Protein AF-A0A2C5ZC59-F1 (afdb_monomer)

Structure (mmCIF, N/CA/C/O backbone):
data_AF-A0A2C5ZC59-F1
#
_entry.id   AF-A0A2C5ZC59-F1
#
loop_
_atom_site.group_PDB
_atom_site.id
_atom_site.type_symbol
_atom_site.label_atom_id
_atom_site.label_alt_id
_atom_site.label_comp_id
_atom_site.label_asym_id
_atom_site.label_entity_id
_atom_site.label_seq_id
_atom_site.pdbx_PDB_ins_code
_atom_site.Cartn_x
_atom_site.Cartn_y
_atom_site.Cartn_z
_atom_site.occupancy
_atom_site.B_iso_or_equiv
_atom_site.auth_seq_id
_atom_site.auth_comp_id
_atom_site.auth_asym_id
_atom_site.auth_atom_id
_atom_site.pdbx_PDB_model_num
ATOM 1 N N . MET A 1 1 ? 13.629 -6.825 -15.750 1.00 72.69 1 MET A N 1
ATOM 2 C CA . MET A 1 1 ? 14.020 -7.216 -14.371 1.00 72.69 1 MET A CA 1
ATOM 3 C C . MET A 1 1 ? 13.716 -6.026 -13.479 1.00 72.69 1 MET A C 1
ATOM 5 O O . MET A 1 1 ? 14.016 -4.920 -13.901 1.00 72.69 1 MET A O 1
ATOM 9 N N . LEU A 1 2 ? 13.089 -6.216 -12.314 1.00 85.75 2 LEU A N 1
ATOM 10 C CA . LEU A 1 2 ? 12.666 -5.088 -11.477 1.00 85.75 2 LEU A CA 1
ATOM 11 C C . LEU A 1 2 ? 13.876 -4.271 -10.992 1.00 85.75 2 LEU A C 1
ATOM 13 O O . LEU A 1 2 ? 14.817 -4.848 -10.443 1.00 85.75 2 LEU A O 1
ATOM 17 N N . ASP A 1 3 ? 13.834 -2.948 -11.184 1.00 91.44 3 ASP A N 1
ATOM 18 C CA . ASP A 1 3 ? 14.892 -2.022 -10.759 1.00 91.44 3 ASP A CA 1
ATOM 19 C C . ASP A 1 3 ? 15.229 -2.223 -9.271 1.00 91.44 3 ASP A C 1
ATOM 21 O O . ASP A 1 3 ? 14.344 -2.356 -8.420 1.00 91.44 3 ASP A O 1
ATOM 25 N N . ILE A 1 4 ? 16.524 -2.255 -8.945 1.00 93.25 4 ILE A N 1
ATOM 26 C CA . ILE A 1 4 ? 16.993 -2.540 -7.584 1.00 93.25 4 ILE A CA 1
ATOM 27 C C . ILE A 1 4 ? 16.464 -1.532 -6.556 1.00 93.25 4 ILE A C 1
ATOM 29 O O . ILE A 1 4 ? 16.155 -1.912 -5.430 1.00 93.25 4 ILE A O 1
ATOM 33 N N . ARG A 1 5 ? 16.285 -0.264 -6.937 1.00 94.88 5 ARG A N 1
ATOM 34 C CA . ARG A 1 5 ? 15.768 0.785 -6.048 1.00 94.88 5 ARG A CA 1
ATOM 35 C C . ARG A 1 5 ? 14.294 0.559 -5.734 1.00 94.88 5 ARG A C 1
ATOM 37 O O . ARG A 1 5 ? 13.884 0.740 -4.593 1.00 94.88 5 ARG A O 1
ATOM 44 N N . ILE A 1 6 ? 13.516 0.109 -6.723 1.00 94.69 6 ILE A N 1
ATOM 45 C CA . ILE A 1 6 ? 12.117 -0.291 -6.523 1.00 94.69 6 ILE A CA 1
ATOM 46 C C . ILE A 1 6 ? 12.052 -1.480 -5.559 1.00 94.69 6 ILE A C 1
ATOM 48 O O . ILE A 1 6 ? 11.287 -1.450 -4.598 1.00 94.69 6 ILE A O 1
ATOM 52 N N . ARG A 1 7 ? 12.898 -2.499 -5.768 1.00 94.56 7 ARG A N 1
ATOM 53 C CA . ARG A 1 7 ? 12.971 -3.676 -4.887 1.00 94.56 7 ARG A CA 1
ATOM 54 C C . ARG A 1 7 ? 13.269 -3.296 -3.439 1.00 94.56 7 ARG A C 1
ATOM 56 O O . ARG A 1 7 ? 12.590 -3.784 -2.544 1.00 94.56 7 ARG A O 1
ATOM 63 N N . LEU A 1 8 ? 14.255 -2.427 -3.213 1.00 97.25 8 LEU A N 1
ATOM 64 C CA . LEU A 1 8 ? 14.623 -1.977 -1.869 1.00 97.25 8 LEU A CA 1
ATOM 65 C C . LEU A 1 8 ? 13.470 -1.239 -1.176 1.00 97.25 8 LEU A C 1
ATOM 67 O O . LEU A 1 8 ? 13.187 -1.530 -0.018 1.00 97.25 8 LEU A O 1
ATOM 71 N N . LYS A 1 9 ? 12.748 -0.364 -1.889 1.00 97.69 9 LYS A N 1
ATOM 72 C CA . LYS A 1 9 ? 11.571 0.319 -1.327 1.00 97.69 9 LYS A CA 1
ATOM 73 C C . LYS A 1 9 ? 10.415 -0.632 -1.022 1.00 97.69 9 LYS A C 1
ATOM 75 O O . LYS A 1 9 ? 9.777 -0.487 0.012 1.00 97.69 9 LYS A O 1
ATOM 80 N N . ILE A 1 10 ? 10.155 -1.626 -1.876 1.00 96.88 10 ILE A N 1
ATOM 81 C CA . ILE A 1 10 ? 9.138 -2.653 -1.592 1.00 96.88 10 ILE A CA 1
ATOM 82 C C . ILE A 1 10 ? 9.490 -3.415 -0.308 1.00 96.88 10 ILE A C 1
ATOM 84 O O . ILE A 1 10 ? 8.609 -3.652 0.512 1.00 96.88 10 ILE A O 1
ATOM 88 N N . LEU A 1 11 ? 10.763 -3.770 -0.103 1.00 97.88 11 LEU A N 1
ATOM 89 C CA . LEU A 1 11 ? 11.201 -4.438 1.127 1.00 97.88 11 LEU A CA 1
ATOM 90 C C . LEU A 1 11 ? 11.033 -3.545 2.367 1.00 97.88 11 LEU A C 1
ATOM 92 O O . LEU A 1 11 ? 10.571 -4.035 3.393 1.00 97.88 11 LEU A O 1
ATOM 96 N N . GLU A 1 12 ? 11.341 -2.246 2.272 1.00 98.44 12 GLU A N 1
ATOM 97 C CA . GLU A 1 12 ? 11.073 -1.279 3.352 1.00 98.44 12 GLU A CA 1
ATOM 98 C C . GLU A 1 12 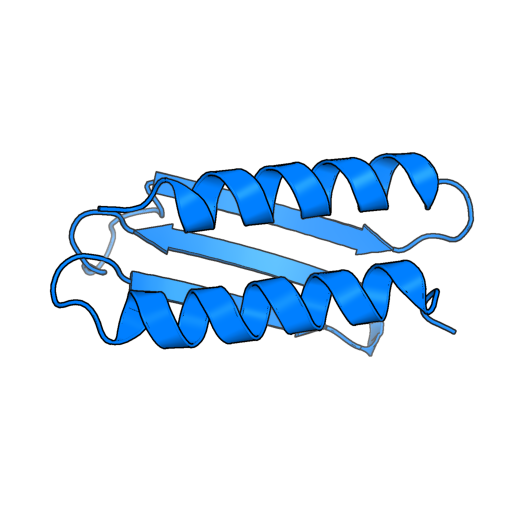? 9.575 -1.221 3.688 1.00 98.44 12 GLU A C 1
ATOM 100 O O . GLU A 1 12 ? 9.201 -1.330 4.854 1.00 98.44 12 GLU A O 1
ATOM 105 N N . ILE A 1 13 ? 8.711 -1.133 2.671 1.00 98.50 13 ILE A N 1
ATOM 106 C CA . ILE A 1 13 ? 7.250 -1.126 2.837 1.00 98.50 13 ILE A CA 1
ATOM 107 C C . ILE A 1 13 ? 6.760 -2.411 3.507 1.00 98.50 13 ILE A C 1
ATOM 109 O O . ILE A 1 13 ? 5.916 -2.342 4.399 1.00 98.50 13 ILE A O 1
ATO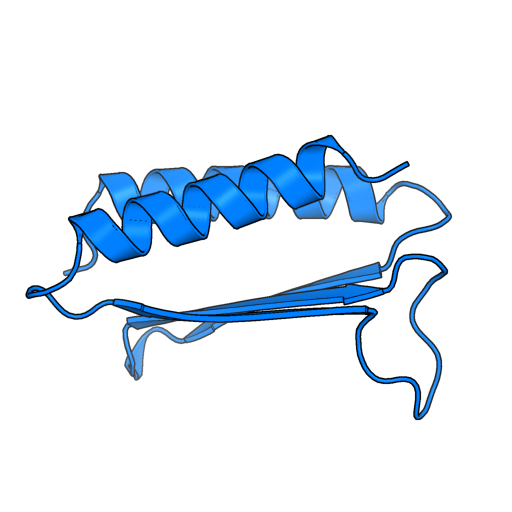M 113 N N . ILE A 1 14 ? 7.270 -3.577 3.098 1.00 97.88 14 ILE A N 1
ATOM 114 C CA . ILE A 1 14 ? 6.899 -4.869 3.690 1.00 97.88 14 ILE A CA 1
ATOM 115 C C . ILE A 1 14 ? 7.278 -4.901 5.171 1.00 97.88 14 ILE A C 1
ATOM 117 O O . ILE A 1 14 ? 6.430 -5.236 5.993 1.00 97.88 14 ILE A O 1
ATOM 121 N N . ASN A 1 15 ? 8.506 -4.510 5.522 1.00 97.88 15 ASN A N 1
ATOM 122 C CA . ASN A 1 15 ? 8.956 -4.493 6.916 1.00 97.88 15 ASN A CA 1
ATOM 123 C C . ASN A 1 15 ? 8.099 -3.552 7.774 1.00 97.88 15 ASN A C 1
ATOM 125 O O . ASN A 1 15 ? 7.562 -3.986 8.790 1.00 97.88 15 ASN A O 1
ATOM 129 N N . LEU A 1 16 ? 7.876 -2.313 7.318 1.00 97.12 16 LEU A N 1
ATOM 130 C CA . LEU A 1 16 ? 7.004 -1.356 8.010 1.00 97.12 16 LEU A CA 1
ATOM 131 C C . LEU A 1 16 ? 5.570 -1.882 8.150 1.00 97.12 16 LEU A C 1
ATOM 133 O O . LEU A 1 16 ? 4.943 -1.710 9.189 1.00 97.12 16 LEU A O 1
ATOM 137 N N . SER A 1 17 ? 5.042 -2.545 7.118 1.00 96.69 17 SER A N 1
ATOM 138 C CA . SER A 1 17 ? 3.692 -3.117 7.157 1.00 96.69 17 SER A CA 1
ATOM 139 C C . SER A 1 17 ? 3.579 -4.253 8.173 1.00 96.69 17 SER A C 1
ATOM 141 O O . SER A 1 17 ? 2.560 -4.360 8.848 1.00 96.69 17 SER A O 1
ATOM 143 N N . LEU A 1 18 ? 4.610 -5.096 8.294 1.00 95.19 18 LEU A N 1
ATOM 144 C CA . LEU A 1 18 ? 4.660 -6.167 9.292 1.00 95.19 18 LEU A CA 1
ATOM 145 C C . LEU A 1 18 ? 4.737 -5.605 10.716 1.00 95.19 18 LEU A C 1
ATOM 147 O O . LEU A 1 18 ? 4.008 -6.076 11.583 1.00 95.19 18 LEU A O 1
ATOM 151 N N . GLU A 1 19 ? 5.562 -4.580 10.941 1.00 94.19 19 GLU A N 1
ATOM 152 C CA . GLU A 1 19 ? 5.648 -3.879 12.229 1.00 94.19 19 GLU A CA 1
ATOM 153 C C . GLU A 1 19 ? 4.297 -3.259 12.611 1.00 94.19 19 GLU A C 1
ATOM 155 O O . GLU A 1 19 ? 3.789 -3.503 13.704 1.00 94.19 19 GLU A O 1
ATOM 160 N N . LYS A 1 20 ? 3.667 -2.528 11.684 1.00 93.25 20 LYS A N 1
ATOM 161 C CA . LYS A 1 20 ? 2.389 -1.843 11.917 1.00 93.25 20 LYS A CA 1
ATOM 162 C C . LYS A 1 20 ? 1.191 -2.774 12.054 1.00 93.25 20 LYS A C 1
ATOM 164 O O . LYS A 1 20 ? 0.280 -2.468 12.812 1.00 93.25 20 LYS A O 1
ATOM 169 N N . ASN A 1 21 ? 1.188 -3.918 11.376 1.00 92.62 21 ASN A N 1
ATOM 170 C CA . ASN A 1 21 ? 0.157 -4.944 11.569 1.00 92.62 21 ASN A CA 1
ATOM 171 C C . ASN A 1 21 ? 0.228 -5.629 12.934 1.00 92.62 21 ASN A C 1
ATOM 173 O O . ASN A 1 21 ? -0.746 -6.251 13.349 1.00 92.62 21 ASN A O 1
ATOM 177 N N . ASN A 1 22 ? 1.375 -5.559 13.610 1.00 84.94 22 ASN A N 1
ATOM 178 C CA . ASN A 1 22 ? 1.513 -6.061 14.970 1.00 84.94 22 ASN A CA 1
ATOM 179 C C . ASN A 1 22 ? 0.966 -5.065 16.017 1.00 84.94 22 ASN A C 1
ATOM 181 O O . ASN A 1 22 ? 0.863 -5.412 17.191 1.00 84.94 22 ASN A O 1
ATOM 185 N N . GLU A 1 23 ? 0.609 -3.840 15.612 1.00 84.12 23 GLU A N 1
ATOM 186 C CA . GLU A 1 23 ? -0.106 -2.864 16.440 1.00 84.12 23 GLU A CA 1
ATOM 187 C C . GLU A 1 23 ? -1.628 -3.122 16.340 1.00 84.12 23 GLU A C 1
ATOM 189 O O . GLU A 1 23 ? -2.147 -3.383 15.257 1.00 84.12 23 GLU A O 1
ATOM 194 N N . GLU A 1 24 ? -2.380 -3.043 17.449 1.00 70.50 24 GLU A N 1
ATOM 195 C CA . GLU A 1 24 ? -3.783 -3.524 17.522 1.00 70.50 24 GLU A CA 1
ATOM 196 C C . GLU A 1 24 ? -4.785 -2.806 16.595 1.00 70.50 24 GLU A C 1
ATOM 198 O O . GLU A 1 24 ? -5.915 -3.270 16.423 1.00 70.50 24 GLU A O 1
ATOM 203 N N . LYS A 1 25 ? -4.416 -1.663 16.008 1.00 86.31 25 LYS A N 1
ATOM 204 C CA . LYS A 1 25 ? -5.372 -0.763 15.355 1.00 86.31 25 LYS A CA 1
ATOM 205 C C . LYS A 1 25 ? -5.446 -0.917 13.841 1.00 86.31 25 LYS A C 1
ATOM 207 O O . LYS A 1 25 ? -6.528 -0.802 13.275 1.00 86.31 25 LYS A O 1
ATOM 212 N N . ASN A 1 26 ? -4.321 -1.136 13.172 1.00 91.81 26 ASN A N 1
ATOM 213 C CA . ASN A 1 26 ? -4.243 -1.065 11.716 1.00 91.81 26 ASN A CA 1
ATOM 214 C C . ASN A 1 26 ? -4.298 -2.469 11.099 1.00 91.81 26 ASN A C 1
ATOM 216 O O . ASN A 1 26 ? -3.792 -3.434 11.659 1.00 91.81 26 ASN A O 1
ATOM 220 N N . THR A 1 27 ? -4.892 -2.600 9.913 1.00 95.69 27 THR A N 1
ATOM 221 C CA . THR A 1 27 ? -4.749 -3.812 9.094 1.00 95.69 27 THR A CA 1
ATOM 222 C C . THR A 1 27 ? -4.276 -3.439 7.701 1.00 95.69 27 THR A C 1
ATOM 224 O O . THR A 1 27 ? -4.953 -2.725 6.965 1.00 95.69 27 THR A O 1
ATOM 227 N N . ILE A 1 28 ? -3.108 -3.943 7.336 1.00 97.31 28 ILE A N 1
ATOM 228 C CA . ILE A 1 28 ? -2.394 -3.655 6.103 1.00 97.31 28 ILE A CA 1
ATOM 229 C C . ILE A 1 28 ? -2.280 -4.955 5.316 1.00 97.31 28 ILE A C 1
ATOM 231 O O . ILE A 1 28 ? -1.702 -5.936 5.782 1.00 97.31 28 ILE A O 1
ATOM 235 N N . PHE A 1 29 ? -2.788 -4.945 4.091 1.00 97.12 29 PHE A N 1
ATOM 236 C CA . PHE A 1 29 ? -2.550 -6.002 3.117 1.00 97.12 29 PHE A CA 1
ATOM 237 C C . PHE A 1 29 ? -1.614 -5.484 2.038 1.00 97.12 29 PHE A C 1
ATOM 239 O O . PHE A 1 29 ? -1.764 -4.356 1.570 1.00 97.12 29 PHE A O 1
ATOM 246 N N . PHE A 1 30 ? -0.695 -6.331 1.592 1.00 97.19 30 PHE A N 1
ATOM 247 C CA . PHE A 1 30 ? 0.137 -6.057 0.431 1.00 97.19 30 PHE A CA 1
ATOM 248 C C . PHE A 1 30 ? 0.266 -7.306 -0.440 1.00 97.19 30 PHE A C 1
ATO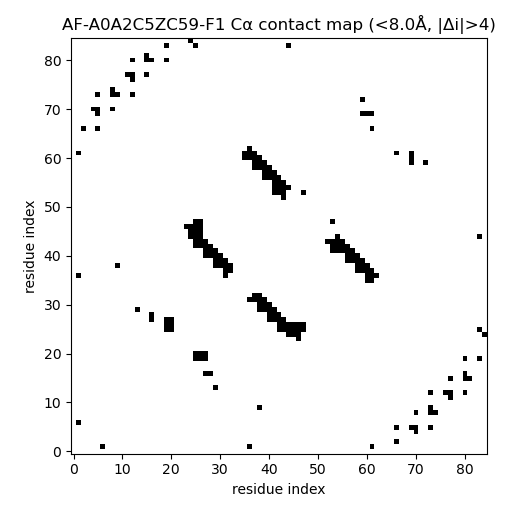M 250 O O . PHE A 1 30 ? 0.166 -8.434 0.040 1.00 97.19 30 PHE A O 1
ATOM 257 N N . ASN A 1 31 ? 0.491 -7.104 -1.734 1.00 96.44 31 ASN A N 1
ATOM 258 C CA . ASN A 1 31 ? 0.744 -8.177 -2.686 1.00 96.44 31 ASN A CA 1
ATOM 259 C C . ASN A 1 31 ? 1.746 -7.715 -3.748 1.00 96.44 31 ASN A C 1
ATOM 261 O O . ASN A 1 31 ? 1.673 -6.582 -4.225 1.00 96.44 31 ASN A O 1
ATOM 265 N N . PHE A 1 32 ? 2.646 -8.610 -4.149 1.00 94.62 32 PHE A N 1
ATOM 266 C CA . PHE A 1 32 ? 3.521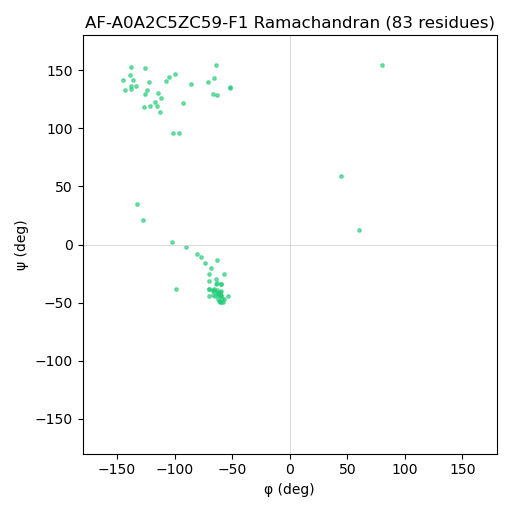 -8.414 -5.298 1.00 94.62 32 PHE A CA 1
ATOM 267 C C . PHE A 1 32 ? 3.190 -9.442 -6.385 1.00 94.62 32 PHE A C 1
ATOM 269 O O . PHE A 1 32 ? 3.320 -10.648 -6.180 1.00 94.62 32 PHE A O 1
ATOM 276 N N . MET A 1 33 ? 2.786 -8.971 -7.564 1.00 92.00 33 MET A N 1
ATOM 277 C CA . MET A 1 33 ? 2.372 -9.824 -8.679 1.00 92.00 33 MET A CA 1
ATOM 278 C C . MET A 1 33 ? 3.515 -9.909 -9.696 1.00 92.00 33 MET A C 1
ATOM 280 O O . MET A 1 33 ? 3.672 -9.047 -10.564 1.00 92.00 33 MET A O 1
ATOM 284 N N . GLY A 1 34 ? 4.325 -10.968 -9.598 1.00 88.00 34 GLY A N 1
ATOM 285 C CA . GLY A 1 34 ? 5.539 -11.131 -10.409 1.00 88.00 34 GLY A CA 1
ATOM 286 C C . GLY A 1 34 ? 5.301 -11.165 -11.923 1.00 88.00 34 GLY A C 1
ATOM 287 O O . GLY A 1 34 ? 6.112 -10.626 -12.669 1.00 88.00 34 GLY A O 1
ATOM 288 N N . HIS A 1 35 ? 4.168 -11.717 -12.376 1.00 85.38 35 HIS A N 1
ATOM 289 C CA . HIS A 1 35 ? 3.803 -11.770 -13.799 1.00 85.38 35 HIS A CA 1
ATOM 290 C C . HIS A 1 35 ? 3.683 -10.373 -14.431 1.00 85.38 35 HIS A C 1
ATOM 292 O O . HIS A 1 35 ? 4.151 -10.156 -15.543 1.00 85.38 35 HIS A O 1
ATOM 298 N N . CYS A 1 36 ? 3.093 -9.415 -13.709 1.00 85.06 36 CYS A N 1
ATOM 299 C CA . CYS A 1 36 ? 2.852 -8.059 -14.210 1.00 85.06 36 CYS A CA 1
ATOM 300 C C . CYS A 1 36 ? 3.853 -7.030 -13.673 1.00 85.06 36 CYS A C 1
ATOM 302 O O . CYS A 1 36 ? 3.701 -5.845 -13.958 1.00 85.06 36 CYS A O 1
ATOM 304 N N . SER A 1 37 ? 4.836 -7.459 -12.870 1.00 89.06 37 SER A N 1
ATOM 305 C CA . SER A 1 37 ? 5.715 -6.566 -12.105 1.00 89.06 37 SER A CA 1
ATOM 306 C C . SER A 1 37 ? 4.919 -5.448 -11.423 1.00 89.06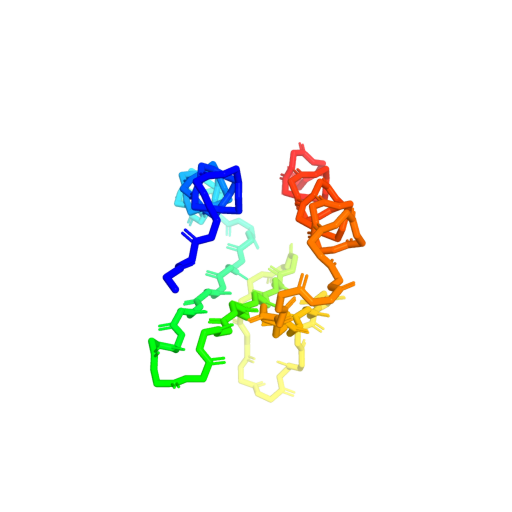 37 SER A C 1
ATOM 308 O O . SER A 1 37 ? 5.134 -4.267 -11.691 1.00 89.06 37 SER A O 1
ATOM 310 N N . SER A 1 38 ? 3.962 -5.817 -10.569 1.00 93.56 38 SER A N 1
ATOM 311 C CA . SER A 1 38 ? 3.129 -4.857 -9.843 1.00 93.56 38 SER A CA 1
ATOM 312 C C . SER A 1 38 ? 3.155 -5.076 -8.336 1.00 93.56 38 SER A C 1
ATOM 314 O O . SER A 1 38 ? 3.358 -6.190 -7.852 1.00 93.56 38 SER A O 1
ATOM 316 N N . PHE A 1 39 ? 2.954 -3.992 -7.594 1.00 96.50 39 PHE A N 1
ATOM 317 C CA . PHE A 1 39 ? 2.839 -3.982 -6.142 1.00 96.50 39 PHE A CA 1
ATOM 318 C C . PHE A 1 39 ? 1.541 -3.291 -5.744 1.00 96.50 39 PHE A C 1
ATOM 320 O O . PHE A 1 39 ? 1.264 -2.179 -6.191 1.00 96.50 39 PHE A O 1
ATOM 327 N N . CYS A 1 40 ? 0.757 -3.939 -4.895 1.00 97.31 40 CYS A N 1
ATOM 328 C CA . CYS A 1 40 ? -0.488 -3.394 -4.384 1.00 97.31 40 CYS A CA 1
ATOM 329 C C . CYS A 1 40 ? -0.432 -3.351 -2.863 1.00 97.31 40 CYS A C 1
ATOM 331 O O . CYS A 1 40 ? 0.041 -4.300 -2.240 1.00 97.31 40 CYS A O 1
ATOM 333 N N . ILE A 1 41 ? -0.955 -2.278 -2.278 1.00 98.31 41 ILE A N 1
ATOM 334 C CA . ILE A 1 41 ? -1.115 -2.130 -0.833 1.00 98.31 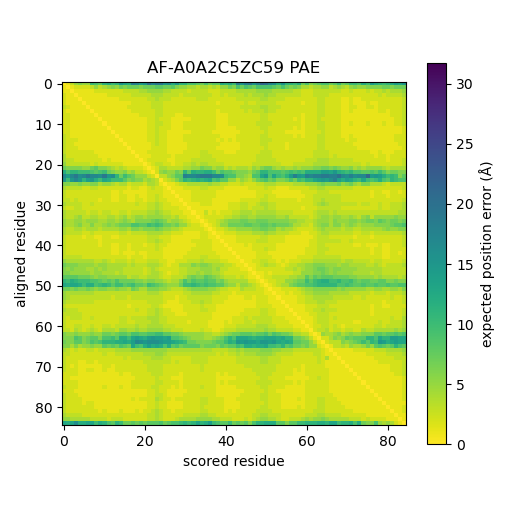41 ILE A CA 1
ATOM 335 C C . ILE A 1 41 ? -2.494 -1.553 -0.522 1.00 98.31 41 ILE A C 1
ATOM 337 O O . ILE A 1 41 ? -3.002 -0.686 -1.242 1.00 98.31 41 ILE A O 1
ATOM 341 N N . SER A 1 42 ? -3.100 -2.041 0.552 1.00 97.75 42 SER A N 1
ATOM 342 C CA . SER A 1 42 ? -4.347 -1.521 1.101 1.00 97.75 42 SER A CA 1
ATOM 343 C C . SER A 1 42 ? -4.275 -1.468 2.619 1.00 97.75 42 SER A C 1
ATOM 345 O O . SER A 1 42 ? -3.855 -2.442 3.239 1.00 97.75 42 SER A O 1
ATOM 347 N N . ILE A 1 43 ? -4.704 -0.353 3.202 1.00 97.25 43 ILE A N 1
ATOM 348 C CA . ILE A 1 43 ? -4.609 -0.086 4.637 1.00 97.25 43 ILE A CA 1
ATOM 349 C C . ILE A 1 43 ? -6.004 0.225 5.180 1.00 97.25 43 ILE A C 1
ATOM 351 O O . ILE A 1 43 ? -6.734 1.032 4.604 1.00 97.25 43 ILE A O 1
ATOM 355 N N . HIS A 1 44 ? -6.349 -0.405 6.298 1.00 96.25 44 HIS A N 1
ATOM 356 C CA . HIS A 1 44 ? -7.525 -0.123 7.110 1.00 96.25 44 HIS A CA 1
ATOM 357 C C . HIS A 1 44 ? -7.062 0.450 8.454 1.00 96.25 44 HIS A C 1
ATOM 359 O O . HIS A 1 44 ? -6.415 -0.260 9.223 1.00 96.25 44 HIS A O 1
ATOM 365 N N . TYR A 1 45 ? -7.375 1.715 8.745 1.00 92.44 45 TYR A N 1
ATOM 366 C CA . TYR A 1 45 ? -6.816 2.433 9.908 1.00 92.44 45 TYR A CA 1
ATOM 367 C C . TYR A 1 45 ? -7.443 2.057 11.260 1.00 92.44 45 TYR A C 1
ATOM 369 O O . TYR A 1 45 ? -6.958 2.480 12.307 1.00 92.44 45 TYR A O 1
ATOM 377 N N . ASP A 1 46 ? -8.551 1.314 11.241 1.00 90.44 46 ASP A N 1
ATOM 378 C CA . ASP A 1 46 ? -9.319 0.883 12.423 1.00 90.44 46 ASP A CA 1
ATOM 379 C C . ASP A 1 46 ? -9.656 -0.616 12.341 1.00 90.44 46 ASP A C 1
ATOM 381 O O . ASP A 1 46 ? -10.750 -1.065 12.709 1.00 90.44 46 ASP A O 1
ATOM 385 N N . GLY A 1 47 ? -8.727 -1.373 11.766 1.00 92.25 47 GLY A N 1
ATOM 386 C CA . GLY A 1 47 ? -8.844 -2.795 11.526 1.00 92.25 47 GLY A CA 1
ATOM 387 C C . GLY A 1 47 ? -9.680 -3.117 10.293 1.00 92.25 47 GLY A C 1
ATOM 388 O O . GLY A 1 47 ? -10.550 -2.357 9.849 1.00 92.25 47 GLY A O 1
ATOM 389 N N . TRP A 1 48 ? -9.415 -4.285 9.72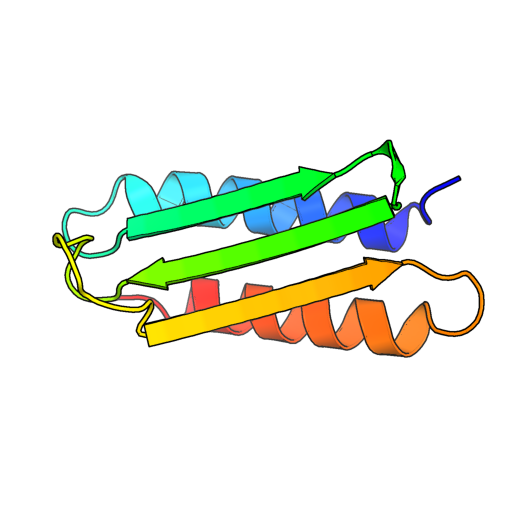1 1.00 94.06 48 TRP A N 1
ATOM 390 C CA . TRP A 1 48 ? -10.230 -4.812 8.637 1.00 94.06 48 TRP A CA 1
ATOM 391 C C . TRP A 1 48 ? -11.609 -5.262 9.141 1.00 94.06 48 TRP A C 1
ATOM 393 O O . TRP A 1 48 ? -11.742 -5.870 10.203 1.00 94.06 48 TRP A O 1
ATOM 403 N N . LYS A 1 49 ? -12.651 -4.975 8.352 1.00 91.44 49 LYS A N 1
ATOM 404 C CA . LYS A 1 49 ? -14.038 -5.390 8.602 1.00 91.44 49 LYS A CA 1
ATOM 405 C C . LYS A 1 49 ? -14.677 -5.836 7.291 1.00 91.44 49 LYS A C 1
ATOM 407 O O . LYS A 1 49 ? -14.413 -5.246 6.243 1.00 91.44 49 LYS A O 1
ATOM 412 N N . ASN A 1 50 ? -15.556 -6.836 7.359 1.00 91.25 50 ASN A N 1
ATOM 413 C CA . ASN A 1 50 ? -16.333 -7.290 6.203 1.00 91.25 50 ASN A CA 1
ATOM 414 C C . ASN A 1 50 ? -17.048 -6.113 5.523 1.00 91.25 50 ASN A C 1
ATOM 416 O O . ASN A 1 50 ? -17.671 -5.293 6.196 1.00 91.25 50 ASN A O 1
ATOM 420 N N . ASN A 1 51 ? -16.984 -6.066 4.190 1.00 89.00 51 ASN A N 1
ATOM 421 C CA . ASN A 1 51 ? -17.610 -5.041 3.345 1.00 89.00 51 ASN A CA 1
ATOM 422 C C . ASN A 1 51 ? -17.135 -3.594 3.593 1.00 89.00 51 ASN A C 1
ATOM 424 O O . ASN A 1 51 ? -17.767 -2.664 3.093 1.00 89.00 51 ASN A O 1
ATOM 428 N N . LYS A 1 52 ? -16.041 -3.376 4.340 1.00 92.19 52 LYS A N 1
ATOM 429 C CA . LYS A 1 52 ? -15.386 -2.064 4.422 1.00 92.19 52 LYS A CA 1
ATOM 430 C C . LYS A 1 52 ? -14.279 -2.002 3.370 1.00 92.19 52 LYS A C 1
ATOM 432 O O . LYS A 1 52 ? -13.358 -2.815 3.400 1.00 92.19 52 LYS A O 1
ATOM 437 N N . GLU A 1 53 ? -14.349 -1.027 2.469 1.00 95.56 53 GLU A N 1
ATOM 438 C CA . GLU A 1 53 ? -13.218 -0.694 1.597 1.00 95.56 53 GLU A CA 1
ATOM 439 C C . GLU A 1 53 ? -12.029 -0.173 2.429 1.00 95.56 53 GLU A C 1
ATOM 441 O O . GLU A 1 53 ? -12.218 0.334 3.542 1.00 95.56 53 GLU A O 1
ATOM 446 N N . PRO A 1 54 ? -10.790 -0.314 1.933 1.00 96.56 54 PRO A N 1
ATOM 447 C CA . PRO A 1 54 ? -9.623 0.232 2.606 1.00 96.56 54 PRO A CA 1
ATOM 448 C C . PRO A 1 54 ? -9.654 1.760 2.627 1.00 96.56 54 PRO A C 1
ATOM 450 O O . PRO A 1 54 ? -10.048 2.403 1.655 1.00 96.56 54 PRO A O 1
ATOM 453 N N . ASP A 1 55 ? -9.174 2.333 3.729 1.00 96.44 55 ASP A N 1
ATOM 454 C CA . ASP A 1 55 ? -9.048 3.781 3.910 1.00 96.44 55 ASP A CA 1
ATOM 455 C C . ASP A 1 55 ? -7.934 4.356 3.006 1.00 96.44 55 ASP A C 1
ATOM 457 O O . ASP A 1 55 ? -7.979 5.516 2.597 1.00 96.44 55 ASP A O 1
ATOM 461 N N . TYR A 1 56 ? -6.956 3.522 2.637 1.00 97.06 56 TYR A N 1
ATOM 462 C CA . TYR A 1 56 ? -5.918 3.840 1.659 1.00 97.06 56 TYR A CA 1
ATOM 463 C C . TYR A 1 56 ? -5.655 2.657 0.731 1.00 97.06 56 TYR A C 1
ATOM 465 O O . TYR A 1 56 ? -5.512 1.522 1.186 1.00 97.06 56 TYR A O 1
ATOM 473 N N . ARG A 1 57 ? -5.528 2.917 -0.575 1.00 97.38 57 ARG A N 1
ATOM 474 C CA . ARG A 1 57 ? -5.189 1.899 -1.576 1.00 97.38 57 ARG A CA 1
ATOM 475 C C . ARG A 1 57 ? -4.277 2.462 -2.656 1.00 97.38 57 ARG A C 1
ATOM 477 O O . ARG A 1 57 ? -4.579 3.494 -3.251 1.00 97.38 57 ARG A O 1
ATOM 484 N N . LYS A 1 58 ? -3.214 1.727 -2.978 1.00 97.38 58 LYS A N 1
ATOM 485 C C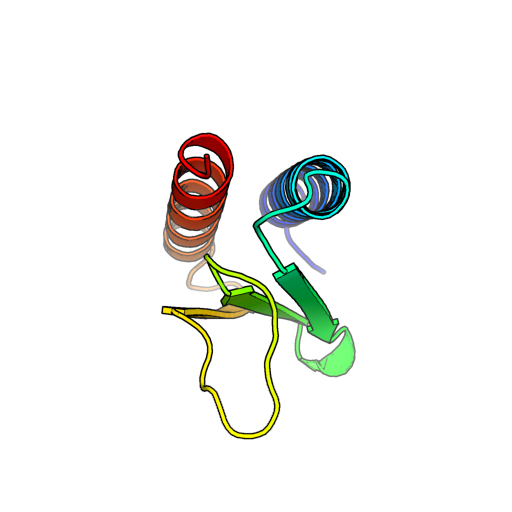A . LYS A 1 58 ? -2.350 1.995 -4.133 1.00 97.38 58 LYS A CA 1
ATOM 486 C C . LYS A 1 58 ? -2.077 0.708 -4.893 1.00 97.38 58 LYS A C 1
ATOM 488 O O . LYS A 1 58 ? -1.769 -0.319 -4.297 1.00 97.38 58 LYS A O 1
ATOM 493 N N . ASN A 1 59 ? -2.153 0.802 -6.218 1.00 95.38 59 ASN A N 1
ATOM 494 C CA . ASN A 1 59 ? -1.742 -0.241 -7.149 1.00 95.38 59 ASN A CA 1
ATOM 495 C C . ASN A 1 59 ? -0.662 0.351 -8.059 1.00 95.38 59 ASN A C 1
ATOM 497 O O . ASN A 1 59 ? -0.912 1.326 -8.767 1.00 95.38 59 ASN A O 1
ATOM 501 N N . LEU A 1 60 ? 0.532 -0.225 -8.029 1.00 94.75 60 LEU A N 1
ATOM 502 C CA . LEU A 1 60 ? 1.698 0.243 -8.767 1.00 94.75 60 LEU A CA 1
ATOM 503 C C . LEU A 1 60 ? 2.087 -0.789 -9.813 1.00 94.75 60 LEU A C 1
ATOM 505 O O . LEU A 1 60 ? 2.259 -1.958 -9.489 1.00 94.75 60 LEU A O 1
ATOM 509 N N . TYR A 1 61 ? 2.280 -0.340 -11.048 1.00 92.69 61 TYR A N 1
ATOM 510 C CA . TYR A 1 61 ? 2.805 -1.147 -12.146 1.00 92.69 61 TYR A CA 1
ATOM 511 C C . TYR A 1 61 ? 4.192 -0.629 -12.511 1.00 92.69 61 TYR A C 1
ATOM 513 O O . TYR A 1 61 ? 4.364 0.569 -12.756 1.00 92.69 61 TYR A O 1
ATOM 521 N N . PHE A 1 62 ? 5.183 -1.513 -12.524 1.00 90.25 62 PHE A N 1
ATOM 522 C CA . PHE A 1 62 ? 6.567 -1.154 -12.800 1.00 90.25 62 PHE A CA 1
ATOM 523 C C . PHE A 1 62 ? 6.880 -1.409 -14.272 1.00 90.25 62 PHE A C 1
ATOM 525 O O . PHE A 1 62 ? 7.212 -2.520 -14.676 1.00 90.25 62 PHE A O 1
ATOM 532 N N . THR A 1 63 ? 6.765 -0.352 -15.072 1.00 83.56 63 THR A N 1
ATOM 533 C CA . THR A 1 63 ? 7.229 -0.311 -16.464 1.00 83.56 63 THR A CA 1
ATOM 534 C C . THR A 1 63 ? 8.516 0.505 -16.549 1.00 83.56 63 THR A C 1
ATOM 536 O O . THR A 1 63 ? 8.624 1.532 -15.873 1.00 83.56 63 THR A O 1
ATOM 539 N N . ASP A 1 64 ? 9.448 0.122 -17.422 1.00 74.81 64 ASP A N 1
ATOM 540 C CA . ASP A 1 64 ? 10.780 0.746 -17.518 1.00 74.81 64 ASP A CA 1
ATOM 541 C C . ASP A 1 64 ? 10.745 2.266 -17.785 1.00 74.81 64 ASP A C 1
ATOM 543 O O . ASP A 1 64 ? 11.648 2.995 -17.378 1.00 74.81 64 ASP A O 1
ATOM 547 N N . LEU A 1 65 ? 9.670 2.775 -18.396 1.00 79.50 65 LEU A N 1
ATOM 548 C CA . LEU A 1 65 ? 9.516 4.190 -18.750 1.00 79.50 65 LEU A CA 1
ATOM 549 C C . LEU A 1 65 ? 9.236 5.124 -17.558 1.00 79.50 65 LEU A C 1
ATOM 551 O O . LEU A 1 65 ? 9.392 6.332 -17.701 1.00 79.50 65 LEU A O 1
ATOM 555 N N . LEU A 1 66 ? 8.835 4.600 -16.390 1.00 85.06 66 LEU A N 1
ATOM 556 C CA . LEU A 1 66 ? 8.273 5.413 -15.294 1.00 85.06 66 LEU A CA 1
ATOM 557 C C . LEU A 1 66 ? 8.968 5.207 -13.940 1.00 85.06 66 LEU A C 1
ATOM 559 O O . LEU A 1 66 ? 8.408 5.530 -12.895 1.00 85.06 66 LEU A O 1
ATOM 563 N N . ILE A 1 67 ? 10.205 4.698 -13.922 1.0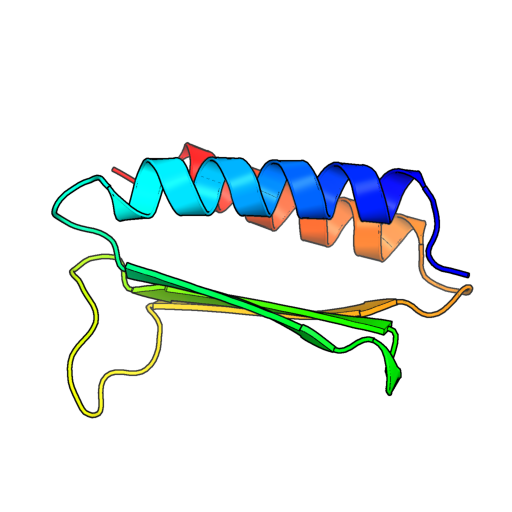0 89.44 67 ILE A N 1
ATOM 564 C CA . ILE A 1 67 ? 10.910 4.339 -12.674 1.00 89.44 67 ILE A CA 1
ATOM 565 C C . ILE A 1 67 ? 10.947 5.502 -11.668 1.00 89.44 67 ILE A C 1
ATOM 567 O O . ILE A 1 67 ? 10.679 5.297 -10.487 1.00 89.44 67 ILE A O 1
ATOM 571 N N . LYS A 1 68 ? 11.241 6.733 -12.114 1.00 92.12 68 LYS A N 1
ATOM 572 C CA . LYS A 1 68 ? 11.321 7.908 -11.223 1.00 92.12 68 LYS A CA 1
ATOM 573 C C . LYS A 1 68 ? 9.982 8.226 -10.554 1.00 92.12 68 LYS A C 1
ATOM 575 O O . LYS A 1 68 ? 9.965 8.592 -9.384 1.00 92.12 68 LYS A O 1
ATOM 580 N N . GLU A 1 69 ? 8.881 8.096 -11.284 1.00 94.31 69 GLU A N 1
ATOM 581 C CA . GLU A 1 69 ? 7.536 8.313 -10.747 1.00 94.31 69 GLU A CA 1
ATOM 582 C C . GLU A 1 69 ? 7.165 7.202 -9.771 1.00 94.31 69 GLU A C 1
ATOM 584 O O . GLU A 1 69 ? 6.724 7.482 -8.662 1.00 94.31 69 GLU A O 1
ATOM 589 N N . LYS A 1 70 ? 7.455 5.945 -10.124 1.00 94.44 70 LYS A N 1
ATOM 590 C CA . LYS A 1 70 ? 7.185 4.800 -9.247 1.00 94.44 70 LYS A CA 1
ATOM 591 C C . LYS A 1 70 ? 7.993 4.842 -7.955 1.00 94.44 70 LYS A C 1
ATOM 593 O O . LYS A 1 70 ? 7.473 4.457 -6.916 1.00 94.44 70 LYS A O 1
ATOM 598 N N . LEU A 1 71 ? 9.225 5.353 -7.984 1.00 95.81 71 LEU A N 1
ATOM 599 C CA . LEU A 1 71 ? 9.999 5.590 -6.764 1.00 95.81 71 LEU A CA 1
ATOM 600 C C . LEU A 1 71 ? 9.319 6.610 -5.843 1.00 95.81 71 LEU A C 1
ATOM 602 O O . LEU A 1 71 ? 9.267 6.359 -4.644 1.00 95.81 71 LEU A O 1
ATOM 606 N N . LYS A 1 72 ? 8.758 7.698 -6.391 1.00 96.88 72 LYS A N 1
ATOM 607 C CA . LYS A 1 72 ? 8.009 8.689 -5.601 1.00 96.88 72 LYS A CA 1
ATOM 608 C C . LYS A 1 72 ? 6.737 8.102 -5.001 1.00 96.88 72 LYS A C 1
ATOM 610 O O . LYS A 1 72 ? 6.485 8.303 -3.824 1.00 96.88 72 LYS A O 1
ATOM 615 N N . GLU A 1 73 ? 5.971 7.334 -5.773 1.00 97.06 73 GLU A N 1
ATOM 616 C CA . GLU A 1 73 ? 4.760 6.696 -5.240 1.00 97.06 73 GLU A CA 1
ATOM 617 C C . GLU A 1 73 ? 5.080 5.688 -4.124 1.00 97.06 73 GLU A C 1
ATOM 619 O O . GLU A 1 73 ? 4.303 5.531 -3.187 1.00 97.06 73 GLU A O 1
ATOM 624 N N . LEU A 1 74 ? 6.230 5.010 -4.194 1.00 97.88 74 LEU A N 1
ATOM 625 C CA . LEU A 1 74 ? 6.700 4.151 -3.106 1.00 97.88 74 LEU A CA 1
ATOM 626 C C . LEU A 1 74 ? 7.133 4.965 -1.878 1.00 97.88 74 LEU A C 1
ATOM 628 O O . LEU A 1 74 ? 6.852 4.543 -0.761 1.00 97.88 74 LEU A O 1
ATOM 632 N N . ASP A 1 75 ? 7.776 6.122 -2.068 1.00 98.38 75 ASP A N 1
ATOM 633 C CA . ASP A 1 75 ? 8.092 7.054 -0.974 1.00 98.38 75 ASP A CA 1
ATOM 634 C C . ASP A 1 75 ? 6.828 7.560 -0.267 1.00 98.38 75 ASP A C 1
ATOM 636 O O . ASP A 1 75 ? 6.773 7.560 0.961 1.00 98.38 75 ASP A O 1
ATOM 640 N N . GLU A 1 76 ? 5.781 7.893 -1.025 1.00 98.25 76 GLU A N 1
ATOM 641 C CA . GLU A 1 76 ? 4.474 8.277 -0.476 1.00 98.25 76 GLU A CA 1
ATOM 642 C C . GLU A 1 76 ? 3.870 7.158 0.386 1.00 98.25 76 GLU A C 1
ATOM 644 O O . GLU A 1 76 ? 3.363 7.420 1.475 1.00 98.25 76 GLU A O 1
ATOM 649 N N . ILE A 1 77 ? 3.945 5.899 -0.064 1.00 98.38 77 ILE A N 1
ATOM 650 C CA . ILE A 1 77 ? 3.464 4.750 0.721 1.00 98.38 77 ILE A CA 1
ATOM 651 C C . ILE A 1 77 ? 4.260 4.612 2.025 1.00 98.38 77 ILE A C 1
ATOM 653 O O . ILE A 1 77 ? 3.671 4.387 3.082 1.00 98.38 77 ILE A O 1
ATOM 657 N N . ILE A 1 78 ? 5.588 4.756 1.970 1.00 98.50 78 ILE A N 1
ATOM 658 C CA . ILE A 1 78 ? 6.455 4.695 3.156 1.00 98.50 78 ILE A CA 1
ATOM 659 C C . ILE A 1 78 ? 6.074 5.787 4.160 1.00 98.50 78 ILE A C 1
ATOM 661 O O . ILE A 1 78 ? 5.988 5.519 5.358 1.00 98.50 78 ILE A O 1
ATOM 665 N N . GLU A 1 79 ? 5.829 7.010 3.692 1.00 98.31 79 GLU A N 1
ATOM 666 C CA . GLU A 1 79 ? 5.429 8.125 4.550 1.00 98.31 79 GLU A CA 1
ATOM 667 C C . GLU A 1 79 ? 4.045 7.909 5.172 1.00 98.31 79 GLU A C 1
ATOM 669 O O . GLU A 1 79 ? 3.862 8.162 6.364 1.00 98.31 79 GLU A O 1
ATOM 674 N N . VAL A 1 80 ? 3.089 7.363 4.414 1.00 97.50 80 VAL A N 1
ATOM 675 C CA . VAL A 1 80 ? 1.781 6.957 4.950 1.00 97.50 80 VAL A CA 1
ATOM 676 C C . VAL A 1 80 ? 1.958 5.939 6.075 1.00 97.50 80 VAL A C 1
ATOM 678 O O . VAL A 1 80 ? 1.423 6.151 7.159 1.00 97.50 80 VAL A O 1
ATOM 681 N N . LEU A 1 81 ? 2.756 4.886 5.862 1.00 96.75 81 LEU A N 1
ATOM 682 C CA . LEU A 1 81 ? 3.016 3.848 6.868 1.00 96.75 81 LEU A CA 1
ATOM 683 C C . LEU A 1 81 ? 3.699 4.395 8.130 1.00 96.75 81 LEU A C 1
ATOM 685 O O . LEU A 1 81 ? 3.315 4.030 9.240 1.00 96.75 81 LEU A O 1
ATOM 689 N N . LYS A 1 82 ? 4.678 5.297 7.979 1.00 95.94 82 LYS A N 1
ATOM 690 C CA . LYS A 1 82 ? 5.382 5.935 9.109 1.00 95.94 82 LYS A CA 1
ATOM 691 C C . LYS A 1 82 ? 4.460 6.811 9.961 1.00 95.94 82 LYS A C 1
ATOM 693 O O . LYS A 1 82 ? 4.691 6.937 11.160 1.00 95.94 82 LYS A O 1
ATOM 698 N N . ASN A 1 83 ? 3.421 7.386 9.359 1.00 94.81 83 ASN A N 1
ATOM 699 C CA . ASN A 1 83 ? 2.444 8.233 10.043 1.00 94.81 83 ASN A CA 1
ATOM 700 C C . ASN A 1 83 ? 1.242 7.461 10.619 1.00 94.81 83 ASN A C 1
ATOM 702 O O . ASN A 1 83 ? 0.385 8.076 11.261 1.00 94.81 83 ASN A O 1
ATOM 706 N N . LEU A 1 84 ? 1.161 6.139 10.418 1.00 92.00 84 LEU A N 1
ATOM 707 C CA . LEU A 1 84 ? 0.135 5.313 11.057 1.00 92.00 84 LEU A CA 1
ATOM 708 C C . LEU A 1 84 ? 0.347 5.273 12.575 1.00 92.00 84 LEU A C 1
ATOM 710 O O . LEU A 1 84 ? 1.453 5.000 13.054 1.00 92.00 84 LEU A O 1
ATOM 714 N N . LYS A 1 85 ? -0.736 5.548 13.305 1.00 76.75 85 LYS A N 1
ATOM 715 C CA . LYS A 1 85 ? -0.817 5.505 14.769 1.00 76.75 85 LYS A CA 1
ATOM 716 C C . LYS A 1 85 ? -1.410 4.199 15.263 1.00 76.75 85 LYS A C 1
ATOM 718 O O . LYS A 1 85 ? -2.287 3.658 14.547 1.00 76.75 85 LYS A O 1
#

pLDDT: mean 92.99, std 6.02, range [70.5, 98.5]

Nearest PDB structures (foldseek):
  7u65-assembly1_G  TM=4.280E-01  e=1.527E-02  Escherichia phage T7
  2nvm-assembly1_A  TM=4.445E-01  e=2.282E-02  Trichormus variabilis ATCC 29413
  7bny-assembly2_B  TM=6.922E-01  e=1.182E+00  Mengo virus
  8igd-assembly1_A  TM=3.370E-01  e=9.043E-01  Arabidopsis thaliana
  2rs7-assembly1_A  TM=2.961E-01  e=6.053E-01  Mus musculus

Sequence (85 aa):
MLDIRIRLKILEIINLSLEKNNEEKNTIFFNFMGHCSSFCISIHYDGWKNNKEPDYRKNLYFTDLLIKEKLKELDEIIEVLKNLK

Organism: Fusobacterium nucleatum subsp. polymorphum (NCBI:txid76857)

Foldseek 3Di:
DFDPLLVVLVVLLVVLQVVVCVPPAKHKDWDQDPVQRKIKIFMALGDDDPPDGGPDIDIDGDDPVQVVVSSVVSVVSSVVSVPRD

Radius of gyration: 13.0 Å; Cα contacts (8 Å, |Δi|>4): 112; chains: 1; bounding box: 35×20×36 Å

Secondary structure (DSSP, 8-state):
---HHHHHHHHHHHHHHHHHHTSTT-EEEEEEEGGGTEEEEEEETT---TTPPPSEEEEEE--GGGHHHHHHHHHHHHHHHHT--

Solvent-accessible surface area (backbone atoms only — not comparable to full-atom values): 5012 Å² total; per-residue (Å²): 128,85,55,68,70,57,52,53,50,53,50,53,44,50,53,52,42,56,58,47,47,72,39,96,39,33,32,62,50,73,50,74,43,77,93,69,42,28,44,36,42,35,32,18,76,76,37,77,53,93,95,57,79,59,80,41,76,50,80,45,72,68,51,90,91,43,54,74,59,53,48,51,57,48,50,52,50,44,52,54,61,72,68,60,116

Mean predicted aligned error: 3.27 Å